Protein AF-A0A0B7A3Y2-F1 (afdb_monomer)

Secondary structure (DSSP, 8-state):
-PPEEE--GGGHHHHHHHHHHH-TT-IIIIIHHHHHHTTSS-S--EEEESSSS--EEEE----TTT-TTHHHHHTTEEE-EE-SSHHHHHHHHHSTTT--TTS-EEEPP--

Structure (mmCIF, N/CA/C/O backbone):
data_AF-A0A0B7A3Y2-F1
#
_entry.id   AF-A0A0B7A3Y2-F1
#
loop_
_atom_site.group_PDB
_atom_site.id
_atom_site.type_symbol
_atom_site.label_atom_id
_atom_site.label_alt_id
_atom_site.label_comp_id
_atom_site.label_asym_id
_atom_site.label_entity_id
_atom_site.label_seq_id
_atom_site.pdbx_PDB_ins_code
_atom_site.Cartn_x
_atom_site.Cartn_y
_atom_site.Cartn_z
_atom_site.occupancy
_atom_site.B_iso_or_equiv
_atom_site.auth_seq_id
_atom_site.auth_comp_id
_atom_site.auth_asym_id
_atom_site.auth_atom_id
_atom_site.pdbx_PDB_model_num
ATOM 1 N N . MET A 1 1 ? -19.662 -3.173 -1.259 1.00 49.88 1 MET A N 1
ATOM 2 C CA . MET A 1 1 ? -18.327 -3.600 -1.720 1.00 49.88 1 MET A CA 1
ATOM 3 C C . MET A 1 1 ? -17.469 -2.364 -1.772 1.00 49.88 1 MET A C 1
ATOM 5 O O . MET A 1 1 ? -17.783 -1.460 -2.537 1.00 49.88 1 MET A O 1
ATOM 9 N N . THR A 1 2 ? -16.472 -2.289 -0.905 1.00 65.81 2 THR A N 1
ATOM 10 C CA . THR A 1 2 ? -15.520 -1.181 -0.899 1.00 65.81 2 THR A CA 1
ATOM 11 C C . THR A 1 2 ? -14.535 -1.407 -2.035 1.00 65.81 2 THR A C 1
ATOM 13 O O . THR A 1 2 ? -13.999 -2.503 -2.174 1.00 65.81 2 THR A O 1
ATOM 16 N N . SER A 1 3 ? -14.334 -0.410 -2.890 1.00 82.75 3 SER A N 1
ATOM 17 C CA . SER A 1 3 ? -13.357 -0.504 -3.972 1.00 82.75 3 SER A CA 1
ATOM 18 C C . SER A 1 3 ? -11.948 -0.288 -3.430 1.00 82.75 3 SER A C 1
ATOM 20 O O . SER A 1 3 ? -11.715 0.662 -2.681 1.00 82.75 3 SER A O 1
ATOM 22 N N . LEU A 1 4 ? -11.013 -1.137 -3.855 1.00 93.56 4 LEU A N 1
ATOM 23 C CA . LEU A 1 4 ? -9.585 -0.898 -3.683 1.00 93.56 4 LEU A CA 1
ATOM 24 C C . LEU A 1 4 ? -9.199 0.359 -4.470 1.00 93.56 4 LEU A C 1
ATOM 26 O O . LEU A 1 4 ? -9.432 0.427 -5.679 1.00 93.56 4 LEU A O 1
ATOM 30 N N . HIS A 1 5 ? -8.619 1.348 -3.798 1.00 95.62 5 HIS A N 1
ATOM 31 C CA . HIS A 1 5 ? -8.172 2.588 -4.429 1.00 95.62 5 HIS A CA 1
ATOM 32 C C . HIS A 1 5 ? -6.662 2.558 -4.634 1.00 95.62 5 HIS A C 1
ATOM 34 O O . HIS A 1 5 ? -5.924 2.269 -3.696 1.00 95.62 5 HIS A O 1
ATOM 40 N N . LYS A 1 6 ? -6.190 2.852 -5.849 1.00 95.50 6 LYS A N 1
ATOM 41 C CA . LYS A 1 6 ? -4.760 3.042 -6.124 1.00 95.50 6 LYS A CA 1
ATOM 42 C C . LYS A 1 6 ? -4.418 4.502 -5.857 1.00 95.50 6 LYS A C 1
ATOM 44 O O . LYS A 1 6 ? -4.849 5.373 -6.608 1.00 95.50 6 LYS A O 1
ATOM 49 N N . VAL A 1 7 ? -3.621 4.750 -4.826 1.00 95.75 7 VAL A N 1
ATOM 50 C CA . VAL A 1 7 ? -3.246 6.100 -4.398 1.00 95.75 7 VAL A CA 1
ATOM 51 C C . VAL A 1 7 ? -2.412 6.763 -5.490 1.00 95.75 7 VAL A C 1
ATOM 53 O O . VAL A 1 7 ? -1.395 6.222 -5.938 1.00 95.75 7 VAL A O 1
ATOM 56 N N . THR A 1 8 ? -2.847 7.937 -5.926 1.00 94.94 8 THR A N 1
ATOM 57 C CA . THR A 1 8 ? -2.133 8.758 -6.907 1.00 94.94 8 THR A CA 1
ATOM 58 C C . THR A 1 8 ? -1.099 9.657 -6.231 1.00 94.94 8 THR A C 1
ATOM 60 O O . THR A 1 8 ? -1.071 9.809 -5.010 1.00 94.94 8 THR A O 1
ATOM 63 N N . ARG A 1 9 ? -0.225 10.284 -7.026 1.00 92.12 9 ARG A N 1
ATOM 64 C CA . ARG A 1 9 ? 0.831 11.163 -6.501 1.00 92.12 9 ARG A CA 1
ATOM 65 C C . ARG A 1 9 ? 0.274 12.341 -5.696 1.00 92.12 9 ARG A C 1
ATOM 67 O O . ARG A 1 9 ? 0.817 12.647 -4.638 1.00 92.12 9 ARG A O 1
ATOM 74 N N . ASP A 1 10 ? -0.798 12.961 -6.181 1.00 95.19 10 ASP A N 1
ATOM 75 C CA . ASP A 1 10 ? -1.418 14.131 -5.544 1.00 95.19 10 ASP A CA 1
ATOM 76 C C . ASP A 1 10 ? -2.142 13.767 -4.238 1.00 95.19 10 ASP A C 1
ATOM 78 O O . ASP A 1 10 ? -2.392 14.622 -3.393 1.00 95.19 10 ASP A O 1
ATOM 82 N N . GLU A 1 11 ? -2.429 12.480 -4.043 1.00 96.88 11 GLU A N 1
ATOM 83 C CA . GLU A 1 11 ? -3.109 11.932 -2.870 1.00 96.88 11 GLU A CA 1
ATOM 84 C C . GLU A 1 11 ? -2.137 11.455 -1.777 1.00 96.88 11 GLU A C 1
ATOM 86 O O . GLU A 1 11 ? -2.543 11.246 -0.632 1.00 96.88 11 GLU A O 1
ATOM 91 N N . LEU A 1 12 ? -0.840 11.326 -2.091 1.00 95.25 12 LEU A N 1
ATOM 92 C CA . LEU A 1 12 ? 0.190 10.912 -1.131 1.00 95.25 12 LEU A CA 1
ATOM 93 C C . LEU A 1 12 ? 0.241 11.775 0.143 1.00 95.25 12 LEU A C 1
ATOM 95 O O . LEU A 1 12 ? 0.438 11.188 1.207 1.00 95.25 12 LEU A O 1
ATOM 99 N N . PRO A 1 13 ? 0.053 13.114 0.108 1.00 95.19 13 PRO A N 1
ATOM 100 C CA . PRO A 1 13 ? 0.018 13.917 1.331 1.00 95.19 13 PRO A CA 1
ATOM 101 C C . PRO A 1 13 ? -1.096 13.501 2.304 1.00 95.19 13 PRO A C 1
ATOM 103 O O . PRO A 1 13 ? -0.853 13.426 3.504 1.00 95.19 13 PRO A O 1
ATOM 106 N N . ILE A 1 14 ? -2.283 13.146 1.798 1.00 95.81 14 ILE A N 1
ATOM 107 C CA . ILE A 1 14 ? -3.418 12.695 2.623 1.00 95.81 14 ILE A CA 1
ATOM 108 C C . ILE A 1 14 ? -3.085 11.349 3.277 1.00 95.81 14 ILE A C 1
ATOM 110 O O . ILE A 1 14 ? -3.297 11.149 4.475 1.00 95.81 14 ILE A O 1
ATOM 114 N N . LEU A 1 15 ? -2.507 10.427 2.501 1.00 94.94 15 LEU A N 1
ATOM 115 C CA . LEU A 1 15 ? -2.068 9.139 3.028 1.00 94.94 15 LEU A CA 1
ATOM 116 C C . LEU A 1 15 ? -0.936 9.296 4.054 1.00 94.94 15 LEU A C 1
ATOM 118 O O . LEU A 1 15 ? -0.902 8.553 5.037 1.00 94.94 15 LEU A O 1
ATOM 122 N N . LEU A 1 16 ? -0.030 10.259 3.861 1.00 93.88 16 LEU A N 1
ATOM 123 C CA . LEU A 1 16 ? 1.035 10.562 4.815 1.00 93.88 16 LEU A CA 1
ATOM 124 C C . LEU A 1 16 ? 0.460 11.033 6.153 1.00 93.88 16 LEU A C 1
ATOM 126 O O . LEU A 1 16 ? 0.872 10.522 7.190 1.00 93.88 16 LEU A O 1
ATOM 130 N N . GLU A 1 17 ? -0.509 11.953 6.139 1.00 93.88 17 GLU A N 1
ATOM 131 C CA . GLU A 1 17 ? -1.186 12.432 7.352 1.00 93.88 17 GLU A CA 1
ATOM 132 C C . GLU A 1 17 ? -1.909 11.298 8.089 1.00 93.88 17 GLU A C 1
ATOM 134 O O . GLU A 1 17 ? -1.774 11.153 9.308 1.00 93.88 17 GLU A O 1
ATOM 139 N N . TRP A 1 18 ? -2.627 10.443 7.355 1.00 94.31 18 TRP A N 1
ATOM 140 C CA . TRP A 1 18 ? -3.288 9.275 7.939 1.00 94.31 18 TRP A CA 1
ATOM 141 C C . TRP A 1 18 ? -2.279 8.295 8.547 1.00 94.31 18 TRP A C 1
ATOM 143 O O . TRP A 1 18 ? -2.448 7.841 9.679 1.00 94.31 18 TRP A O 1
ATOM 153 N N . THR A 1 19 ? -1.186 8.015 7.835 1.00 91.44 19 THR A N 1
ATOM 154 C CA . THR A 1 19 ? -0.123 7.124 8.319 1.00 91.44 19 THR A CA 1
ATOM 155 C C . THR A 1 19 ? 0.557 7.718 9.548 1.00 91.44 19 THR A C 1
ATOM 157 O O . THR A 1 19 ? 0.779 7.002 10.514 1.00 91.44 19 THR A O 1
ATOM 160 N N . ALA A 1 20 ? 0.808 9.028 9.585 1.00 90.75 20 ALA A N 1
ATOM 161 C CA . ALA A 1 20 ? 1.385 9.703 10.746 1.00 90.75 20 ALA A CA 1
ATOM 162 C C . ALA A 1 20 ? 0.501 9.580 11.999 1.00 90.75 20 ALA A C 1
ATOM 164 O O . ALA A 1 20 ? 1.012 9.489 13.112 1.00 90.75 20 ALA A O 1
ATOM 165 N N . LYS A 1 21 ? -0.826 9.544 11.833 1.00 91.00 21 LYS A N 1
ATOM 166 C CA . LYS A 1 21 ? -1.769 9.385 12.948 1.00 91.00 21 LYS A CA 1
ATOM 167 C C . LYS A 1 21 ? -1.695 7.999 13.595 1.00 91.00 21 LYS A C 1
ATOM 169 O O . LYS A 1 21 ? -1.812 7.899 14.814 1.00 91.00 21 LYS A O 1
ATOM 174 N N . TYR A 1 22 ? -1.548 6.943 12.797 1.00 89.12 22 TYR A N 1
ATOM 175 C CA . TYR A 1 22 ? -1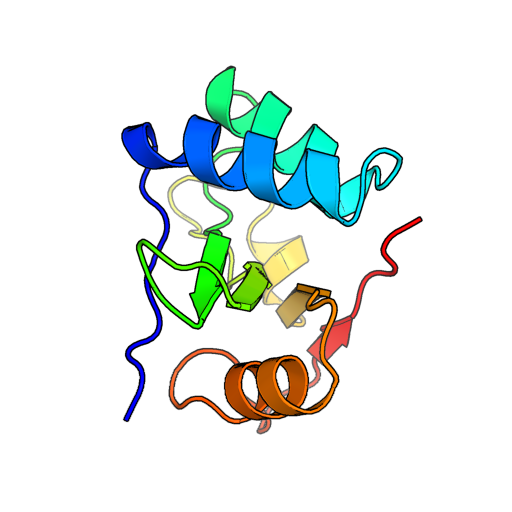.663 5.558 13.273 1.00 89.12 22 TYR A CA 1
ATOM 176 C C . TYR A 1 22 ? -0.327 4.802 13.351 1.00 89.12 22 TYR A C 1
ATOM 178 O O . TYR A 1 22 ? -0.198 3.858 14.127 1.00 89.12 22 TYR A O 1
ATOM 186 N N . LEU A 1 23 ? 0.667 5.233 12.580 1.00 84.06 23 LEU A N 1
ATOM 187 C CA . LEU A 1 23 ? 2.015 4.679 12.465 1.00 84.06 23 LEU A CA 1
ATOM 188 C C . LEU A 1 23 ? 3.079 5.805 12.423 1.00 84.06 23 LEU A C 1
ATOM 190 O O . LEU A 1 23 ? 3.891 5.849 11.497 1.00 84.06 23 LEU A O 1
ATOM 194 N N . PRO A 1 24 ? 3.129 6.720 13.412 1.00 72.69 24 PRO A N 1
ATOM 195 C CA . PRO A 1 24 ? 4.015 7.895 13.379 1.00 72.69 24 PRO A CA 1
ATOM 196 C C . PRO A 1 24 ? 5.509 7.563 13.292 1.00 72.69 24 PRO A C 1
ATOM 198 O O . PRO A 1 24 ? 6.303 8.409 12.894 1.00 72.69 24 PRO A O 1
ATOM 201 N N . LEU A 1 25 ? 5.892 6.357 13.711 1.00 71.62 25 LEU A N 1
ATOM 202 C CA . LEU A 1 25 ? 7.278 5.899 13.753 1.00 71.62 25 LEU A CA 1
ATOM 203 C C . LEU A 1 25 ? 7.570 4.809 12.722 1.00 71.62 25 LEU A C 1
ATOM 205 O O . LEU A 1 25 ? 8.698 4.329 12.683 1.00 71.62 25 LEU A O 1
ATOM 209 N N . SER A 1 26 ? 6.582 4.408 11.910 1.00 72.31 26 SER A N 1
ATOM 210 C CA . SER A 1 26 ? 6.805 3.293 11.000 1.00 72.31 26 SER A CA 1
ATOM 211 C C . SER A 1 26 ? 7.698 3.708 9.847 1.00 72.31 26 SER A C 1
ATOM 213 O O . SER A 1 26 ? 7.276 4.452 8.960 1.00 72.31 26 SER A O 1
ATOM 215 N N . TYR A 1 27 ? 8.898 3.141 9.811 1.00 69.50 27 TYR A N 1
ATOM 216 C CA . TYR A 1 27 ? 9.845 3.332 8.722 1.00 69.50 27 TYR A CA 1
ATOM 217 C C . TYR A 1 27 ? 9.213 2.948 7.379 1.00 69.50 27 TYR A C 1
ATOM 219 O O . TYR A 1 27 ? 9.346 3.644 6.376 1.00 69.50 27 TYR A O 1
ATOM 227 N N . LYS A 1 28 ? 8.468 1.836 7.358 1.00 81.19 28 LYS A N 1
ATOM 228 C CA . LYS A 1 28 ? 8.023 1.219 6.111 1.00 81.19 28 LYS A CA 1
ATOM 229 C C . LYS A 1 28 ? 6.999 2.067 5.365 1.00 81.19 28 LYS A C 1
ATOM 231 O O . LYS A 1 28 ? 7.264 2.400 4.217 1.00 81.19 28 LYS A O 1
ATOM 236 N N . HIS A 1 29 ? 5.865 2.437 5.962 1.00 83.31 29 HIS A N 1
ATOM 237 C CA . HIS A 1 29 ? 4.863 3.241 5.245 1.00 83.31 29 HIS A CA 1
ATOM 238 C C . HIS A 1 29 ? 5.220 4.726 5.227 1.00 83.31 29 HIS A C 1
ATOM 240 O O . HIS A 1 29 ? 5.190 5.329 4.157 1.00 83.31 29 HIS A O 1
ATOM 246 N N . TYR A 1 30 ? 5.593 5.314 6.367 1.00 86.25 30 TYR A N 1
ATOM 247 C CA . TYR A 1 30 ? 5.798 6.761 6.462 1.00 86.25 30 TYR A CA 1
ATOM 248 C C . TYR A 1 30 ? 6.960 7.232 5.577 1.00 86.25 30 TYR A C 1
ATOM 250 O O . TYR A 1 30 ? 6.757 8.090 4.714 1.00 86.25 30 TYR A O 1
ATOM 258 N N . GLU A 1 3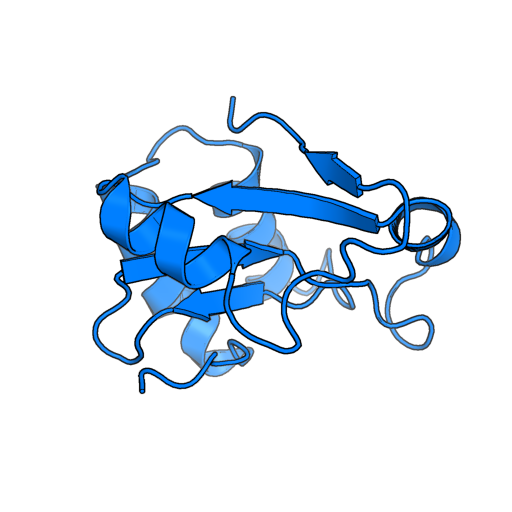1 ? 8.152 6.634 5.705 1.00 85.62 31 GLU A N 1
ATOM 259 C CA . GLU A 1 31 ? 9.290 7.048 4.874 1.00 85.62 31 GLU A CA 1
ATOM 260 C C . GLU A 1 31 ? 9.085 6.701 3.402 1.00 85.62 31 GLU A C 1
ATOM 262 O O . GLU A 1 31 ? 9.449 7.493 2.534 1.00 85.62 31 GLU A O 1
ATOM 267 N N . THR A 1 32 ? 8.443 5.567 3.094 1.00 88.69 32 THR A N 1
ATOM 268 C CA . THR A 1 32 ? 8.136 5.219 1.699 1.00 88.69 32 THR A CA 1
ATOM 269 C C . THR A 1 32 ? 7.236 6.265 1.050 1.00 88.69 32 THR A C 1
ATOM 271 O O . THR A 1 32 ? 7.481 6.658 -0.093 1.00 88.69 32 THR A O 1
ATOM 274 N N . ILE A 1 33 ? 6.220 6.760 1.761 1.00 92.25 33 ILE A N 1
ATOM 275 C CA . ILE A 1 33 ? 5.347 7.824 1.255 1.00 92.25 33 ILE A CA 1
ATOM 276 C C . ILE A 1 33 ? 6.138 9.129 1.085 1.00 92.25 33 ILE A C 1
ATOM 278 O O . ILE A 1 33 ? 6.041 9.764 0.033 1.00 92.25 33 ILE A O 1
ATOM 282 N N . GLN A 1 34 ? 6.972 9.511 2.058 1.00 90.94 34 GLN A N 1
ATOM 283 C CA . GLN A 1 34 ? 7.820 10.704 1.941 1.00 90.94 34 GLN A CA 1
ATOM 284 C C . GLN A 1 34 ? 8.786 10.620 0.748 1.00 90.94 34 GLN A C 1
ATOM 286 O O . GLN A 1 34 ? 8.865 11.555 -0.053 1.00 90.94 34 GLN A O 1
ATOM 291 N N . ALA A 1 35 ? 9.470 9.489 0.575 1.00 89.81 35 ALA A N 1
ATOM 292 C CA . ALA A 1 35 ? 10.376 9.241 -0.542 1.00 89.81 35 ALA A CA 1
ATOM 293 C C . ALA A 1 35 ? 9.643 9.287 -1.892 1.00 89.81 35 ALA A C 1
ATOM 295 O O . ALA A 1 35 ? 10.187 9.785 -2.881 1.00 89.81 35 ALA A O 1
ATOM 296 N N . LYS A 1 36 ? 8.390 8.814 -1.949 1.00 91.69 36 LYS A N 1
ATOM 297 C CA . LYS A 1 36 ? 7.536 8.915 -3.143 1.00 91.69 36 LYS A CA 1
ATOM 298 C C . LYS A 1 36 ? 7.173 10.351 -3.484 1.00 91.69 36 LYS A C 1
ATOM 300 O O . LYS A 1 36 ? 7.297 10.730 -4.649 1.00 91.69 36 LYS A O 1
ATOM 305 N N . ILE A 1 37 ? 6.786 11.152 -2.492 1.00 92.62 37 ILE A N 1
ATOM 306 C CA . ILE A 1 37 ? 6.493 12.584 -2.670 1.00 92.62 37 ILE A CA 1
ATOM 307 C C . ILE A 1 37 ? 7.716 13.305 -3.259 1.00 92.62 37 ILE A C 1
ATOM 309 O O . ILE A 1 37 ? 7.584 14.087 -4.203 1.00 92.62 37 ILE A O 1
ATOM 313 N N . GLN A 1 38 ? 8.911 12.971 -2.764 1.00 91.88 38 GLN A N 1
ATOM 314 C CA . GLN A 1 38 ? 10.190 13.522 -3.227 1.00 91.88 38 GLN A CA 1
ATOM 315 C C . GLN A 1 38 ? 10.670 12.966 -4.580 1.00 91.88 38 GLN A C 1
ATOM 317 O O . GLN A 1 38 ? 11.670 13.441 -5.110 1.00 91.88 38 GLN A O 1
ATOM 322 N N . GLY A 1 39 ? 9.981 11.980 -5.164 1.00 88.44 39 GLY A N 1
ATOM 323 C CA . GLY A 1 39 ? 10.359 11.409 -6.460 1.00 88.44 39 GLY A CA 1
ATOM 324 C C . GLY A 1 39 ? 11.429 10.311 -6.404 1.00 88.44 39 GLY A C 1
ATOM 325 O O . GLY A 1 39 ? 11.898 9.894 -7.456 1.00 88.44 39 GLY A O 1
ATOM 326 N N . ILE A 1 40 ? 11.808 9.816 -5.222 1.00 86.94 40 ILE A N 1
ATOM 327 C CA . ILE A 1 40 ? 12.942 8.889 -5.045 1.00 86.94 40 ILE A CA 1
ATOM 328 C C . ILE A 1 40 ? 12.522 7.428 -5.275 1.00 86.94 40 ILE A C 1
ATOM 330 O O . ILE A 1 40 ? 13.122 6.731 -6.088 1.00 86.94 40 ILE A O 1
ATOM 334 N N . TRP A 1 41 ? 11.482 6.948 -4.585 1.00 83.00 41 TRP A N 1
ATOM 335 C CA . TRP A 1 41 ? 11.040 5.542 -4.651 1.00 83.00 41 TRP A CA 1
ATOM 336 C C . TRP A 1 41 ? 9.761 5.378 -5.477 1.00 83.00 41 TRP A C 1
ATOM 338 O O . TRP A 1 41 ? 8.677 5.143 -4.939 1.00 83.00 41 TRP A O 1
ATOM 348 N N . GLN A 1 42 ? 9.874 5.526 -6.797 1.00 87.00 42 GLN A N 1
ATOM 349 C CA . GLN A 1 42 ? 8.751 5.362 -7.733 1.00 87.00 42 GLN A CA 1
ATOM 350 C C . GLN A 1 42 ? 8.506 3.889 -8.112 1.00 87.00 42 GLN A C 1
ATOM 352 O O . GLN A 1 42 ? 9.275 2.999 -7.746 1.00 87.00 42 GLN A O 1
ATOM 357 N N . GLY A 1 43 ? 7.392 3.618 -8.795 1.00 86.19 43 GLY A N 1
ATOM 358 C CA . GLY A 1 43 ? 7.070 2.296 -9.334 1.00 86.19 43 GLY A CA 1
ATOM 359 C C . GLY A 1 43 ? 6.510 1.264 -8.351 1.00 86.19 43 GLY A C 1
ATOM 360 O O . GLY A 1 43 ? 6.020 0.241 -8.798 1.00 86.19 43 GLY A O 1
ATOM 361 N N . THR A 1 44 ? 6.499 1.493 -7.034 1.00 89.25 44 THR A N 1
ATOM 362 C CA . THR A 1 44 ? 5.757 0.624 -6.088 1.00 89.25 44 THR A CA 1
ATOM 363 C C . THR A 1 44 ? 4.400 1.246 -5.721 1.00 89.25 44 THR A C 1
ATOM 365 O O . THR A 1 44 ? 4.363 2.271 -5.040 1.00 89.25 44 THR A O 1
ATOM 368 N N . PRO A 1 45 ? 3.260 0.717 -6.189 1.00 92.06 45 PRO A N 1
ATOM 369 C CA . PRO A 1 45 ? 1.961 1.326 -5.926 1.00 92.06 45 PRO A CA 1
ATOM 370 C C . PRO A 1 45 ? 1.536 1.147 -4.464 1.00 92.06 45 PRO A C 1
ATOM 372 O O . PRO A 1 45 ? 1.780 0.105 -3.857 1.00 92.06 45 PRO A O 1
ATOM 375 N N . LEU A 1 46 ? 0.854 2.156 -3.925 1.00 94.25 46 LEU A N 1
ATOM 376 C CA . LEU A 1 46 ? 0.149 2.077 -2.648 1.00 94.25 46 LEU A CA 1
ATOM 377 C C . LEU A 1 46 ? -1.347 1.969 -2.931 1.00 94.25 46 LEU A C 1
ATOM 379 O O . LEU A 1 46 ? -1.884 2.711 -3.756 1.00 94.25 46 LEU A O 1
ATOM 383 N N . TYR A 1 47 ? -2.003 1.040 -2.253 1.00 95.69 47 TYR A N 1
ATOM 384 C CA . TYR A 1 47 ? -3.438 0.830 -2.327 1.00 95.69 47 TYR A CA 1
ATOM 385 C C . TYR A 1 47 ? -4.077 1.108 -0.974 1.00 95.69 47 TYR A C 1
ATOM 387 O O . TYR A 1 47 ? -3.485 0.797 0.059 1.00 95.69 47 TYR A O 1
ATOM 395 N N . THR A 1 48 ? -5.290 1.653 -0.974 1.00 96.06 48 THR A N 1
ATOM 396 C CA . THR A 1 48 ? -6.095 1.803 0.238 1.00 96.06 48 THR A CA 1
ATOM 397 C C . THR A 1 48 ? -7.416 1.065 0.125 1.00 96.06 48 THR A C 1
ATOM 399 O O . THR A 1 48 ? -8.041 0.995 -0.937 1.00 96.06 48 THR A O 1
ATOM 402 N N . LEU A 1 49 ? -7.857 0.533 1.261 1.00 95.38 49 LEU A N 1
ATOM 403 C CA . LEU A 1 49 ? -9.250 0.183 1.468 1.00 95.38 49 LEU A CA 1
ATOM 404 C C . LEU A 1 49 ? -9.973 1.430 1.977 1.00 95.38 49 LEU A C 1
ATOM 406 O O . LEU A 1 49 ? -9.624 1.966 3.031 1.00 95.38 49 LEU A O 1
ATOM 410 N N . GLY A 1 50 ? -10.985 1.871 1.234 1.00 91.94 50 GLY A N 1
ATOM 411 C CA . GLY A 1 50 ? -11.648 3.145 1.493 1.00 91.94 50 GLY A CA 1
ATOM 412 C C . GLY A 1 50 ? -10.865 4.328 0.920 1.00 91.94 50 GLY A C 1
ATOM 413 O O . GLY A 1 50 ? -9.632 4.371 0.939 1.00 91.94 50 GLY A O 1
ATOM 414 N N . TRP A 1 51 ? -11.614 5.269 0.356 1.00 93.69 51 TRP A N 1
ATOM 415 C CA . TRP A 1 51 ? -11.126 6.558 -0.116 1.00 93.69 51 TRP A CA 1
ATOM 416 C C . TRP A 1 51 ? -12.322 7.513 -0.247 1.00 93.69 51 TRP A C 1
ATOM 418 O O . TRP A 1 51 ? -13.338 7.096 -0.815 1.00 93.69 51 TRP A O 1
ATOM 428 N N . PRO A 1 52 ? -12.253 8.759 0.262 1.00 89.56 52 PRO A N 1
ATOM 429 C CA . PRO A 1 52 ? -11.136 9.391 0.984 1.00 89.56 52 PRO A CA 1
ATOM 430 C C . PRO A 1 52 ? -11.003 8.961 2.459 1.00 89.56 52 PRO A C 1
ATOM 432 O O . PRO A 1 52 ? -9.988 9.242 3.092 1.00 89.56 52 PRO A O 1
ATOM 435 N N . ASP A 1 53 ? -11.989 8.247 3.007 1.00 93.62 53 ASP A N 1
ATOM 436 C CA . ASP A 1 53 ? -11.949 7.724 4.377 1.00 93.62 53 ASP A CA 1
ATOM 437 C C . ASP A 1 53 ? -11.109 6.437 4.439 1.00 93.62 53 ASP A C 1
ATOM 439 O O . ASP A 1 53 ? -11.621 5.322 4.313 1.00 93.62 53 ASP A O 1
ATOM 443 N N . ILE A 1 54 ? -9.790 6.597 4.571 1.00 95.81 54 ILE A N 1
ATOM 444 C CA . ILE A 1 54 ? -8.822 5.490 4.570 1.00 95.81 54 ILE A CA 1
ATOM 445 C C . ILE A 1 54 ? -9.044 4.591 5.796 1.00 95.81 54 ILE A C 1
ATOM 447 O O . ILE A 1 54 ? -8.987 5.049 6.942 1.00 95.81 54 ILE A O 1
ATOM 451 N N . ARG A 1 55 ? -9.239 3.292 5.550 1.00 95.62 55 ARG A N 1
ATOM 452 C CA . ARG A 1 55 ? -9.406 2.256 6.585 1.00 95.62 55 ARG A CA 1
ATOM 453 C C . ARG A 1 55 ? -8.206 1.322 6.689 1.00 95.62 55 ARG A C 1
ATOM 455 O O . ARG A 1 55 ? -7.841 0.897 7.782 1.00 95.62 55 ARG A O 1
ATOM 462 N N . ALA A 1 56 ? -7.566 1.031 5.563 1.00 95.69 56 ALA A N 1
ATOM 463 C CA . ALA A 1 56 ? -6.352 0.228 5.502 1.00 95.69 56 ALA A CA 1
ATOM 464 C C . ALA A 1 56 ? -5.468 0.681 4.337 1.00 95.69 56 ALA A C 1
ATOM 466 O O . ALA A 1 56 ? -5.965 1.262 3.370 1.00 95.69 56 ALA A O 1
ATOM 467 N N . VAL A 1 57 ? -4.174 0.378 4.411 1.00 95.12 57 VAL A N 1
ATOM 468 C CA . VAL A 1 57 ? -3.186 0.636 3.357 1.00 95.12 57 VAL A CA 1
ATOM 469 C C . VAL A 1 57 ? -2.364 -0.618 3.085 1.00 95.12 57 VAL A C 1
ATOM 471 O O . VAL A 1 57 ? -2.071 -1.388 3.999 1.00 95.12 57 VAL A O 1
ATOM 474 N N . GLY A 1 58 ? -1.975 -0.817 1.830 1.00 94.12 58 GLY A N 1
ATOM 475 C CA . GLY A 1 58 ? -1.136 -1.922 1.395 1.00 94.12 58 GLY A CA 1
ATOM 476 C C . GLY A 1 58 ? -0.219 -1.550 0.233 1.00 94.12 58 GLY A C 1
ATOM 477 O O . GLY A 1 58 ? -0.570 -0.730 -0.613 1.00 94.12 58 GLY A O 1
ATOM 478 N N . GLU A 1 59 ? 0.956 -2.165 0.169 1.00 93.00 59 GLU A N 1
ATOM 479 C CA . GLU A 1 59 ? 1.846 -2.073 -0.992 1.00 93.00 59 GLU A CA 1
ATOM 480 C C . GLU A 1 59 ? 1.445 -3.110 -2.046 1.00 93.00 59 GLU A C 1
ATOM 482 O O . GLU A 1 59 ? 1.267 -4.291 -1.740 1.00 93.00 59 GLU A O 1
ATOM 487 N N . GLY A 1 60 ? 1.307 -2.681 -3.296 1.00 90.50 60 GLY A N 1
ATOM 488 C CA . GLY A 1 60 ? 1.071 -3.590 -4.412 1.00 90.50 60 GLY A CA 1
ATOM 489 C C . GLY A 1 60 ? 2.341 -3.956 -5.183 1.00 90.50 60 GLY A C 1
ATOM 490 O O . GLY A 1 60 ? 3.430 -3.478 -4.860 1.00 90.50 60 GLY A O 1
ATOM 491 N N . PRO A 1 61 ? 2.203 -4.790 -6.228 1.00 89.31 61 PRO A N 1
ATOM 492 C CA . PRO A 1 61 ? 3.331 -5.250 -7.031 1.00 89.31 61 PRO A CA 1
ATOM 493 C C . PRO A 1 61 ? 4.017 -4.087 -7.751 1.00 89.31 61 PRO A C 1
ATOM 495 O O . PRO A 1 61 ? 3.353 -3.169 -8.238 1.00 89.31 61 PRO A O 1
ATOM 498 N N . ALA A 1 62 ? 5.345 -4.141 -7.831 1.00 89.75 62 ALA A N 1
ATOM 499 C CA . ALA A 1 62 ? 6.145 -3.104 -8.464 1.00 89.75 62 ALA A CA 1
ATOM 500 C C . ALA A 1 62 ? 5.910 -3.066 -9.982 1.00 89.75 62 ALA A C 1
ATOM 502 O O . ALA A 1 62 ? 5.864 -4.105 -10.642 1.00 89.75 62 ALA A O 1
ATOM 503 N N . ASP A 1 63 ? 5.822 -1.867 -10.545 1.00 89.19 63 ASP A N 1
ATOM 504 C CA . ASP A 1 63 ? 5.799 -1.623 -11.979 1.00 89.19 63 ASP A CA 1
ATOM 505 C C . ASP A 1 63 ? 7.225 -1.709 -12.533 1.00 89.19 63 ASP A C 1
ATOM 507 O O . ASP A 1 63 ? 8.092 -0.900 -12.196 1.00 89.19 63 ASP A O 1
ATOM 511 N N . SER A 1 64 ? 7.477 -2.693 -13.395 1.00 87.06 64 SER A N 1
ATOM 512 C CA . SER A 1 64 ? 8.788 -2.919 -14.012 1.00 87.06 64 SER A CA 1
ATOM 513 C C . SER A 1 64 ? 9.246 -1.803 -14.948 1.00 87.06 64 SER A C 1
ATOM 515 O O . SER A 1 64 ? 10.426 -1.754 -15.287 1.00 87.06 64 SER A O 1
ATOM 517 N N . SER A 1 65 ? 8.345 -0.924 -15.389 1.00 87.56 65 SER A N 1
ATOM 518 C CA . SER A 1 65 ? 8.702 0.235 -16.213 1.00 87.56 65 SER A CA 1
ATOM 519 C C . SER A 1 65 ? 9.232 1.416 -15.391 1.00 87.56 65 SER A C 1
ATOM 521 O O . SER A 1 65 ? 9.959 2.252 -15.925 1.00 87.56 65 SER A O 1
ATOM 523 N N . GLU A 1 66 ? 8.930 1.457 -14.091 1.00 85.88 66 GLU A N 1
ATOM 524 C CA . GLU A 1 66 ? 9.278 2.570 -13.199 1.00 85.88 66 GLU A CA 1
ATOM 525 C C . GLU A 1 66 ? 10.220 2.163 -12.052 1.00 85.88 66 GLU A C 1
ATOM 527 O O . GLU A 1 66 ? 10.978 2.991 -11.544 1.00 85.88 66 GLU A O 1
ATOM 532 N N . CYS A 1 67 ? 10.199 0.895 -11.630 1.00 86.06 67 CYS A N 1
ATOM 533 C CA . CYS A 1 67 ? 10.989 0.387 -10.513 1.00 86.06 67 CYS A CA 1
ATOM 534 C C . CYS A 1 67 ? 12.228 -0.376 -11.005 1.00 86.06 67 CYS A C 1
ATOM 536 O O . CYS A 1 67 ? 12.129 -1.477 -11.546 1.00 86.06 67 CYS A O 1
ATOM 538 N N . GLN A 1 68 ? 13.421 0.168 -10.737 1.00 83.12 68 GLN A N 1
ATOM 539 C CA . GLN A 1 68 ? 14.705 -0.431 -11.142 1.00 83.12 68 GLN A CA 1
ATOM 540 C C . GLN A 1 68 ? 14.971 -1.819 -10.535 1.00 83.12 68 GLN A C 1
ATOM 542 O O . GLN A 1 68 ? 15.784 -2.578 -11.053 1.00 83.12 68 GLN A O 1
ATOM 547 N N . CYS A 1 69 ? 14.299 -2.151 -9.434 1.00 83.69 69 CYS A N 1
ATOM 548 C CA . CYS A 1 69 ? 14.415 -3.425 -8.734 1.00 83.69 69 CYS A CA 1
ATOM 549 C C . CYS A 1 69 ? 13.077 -4.179 -8.683 1.00 83.69 69 CYS A C 1
ATOM 551 O O . CYS A 1 69 ? 12.825 -4.926 -7.739 1.00 83.69 69 CYS A O 1
ATOM 553 N N . ALA A 1 70 ? 12.222 -4.019 -9.700 1.00 86.00 70 ALA A N 1
ATOM 554 C CA . ALA A 1 70 ? 10.923 -4.692 -9.762 1.00 86.00 70 ALA A CA 1
ATOM 555 C C . ALA A 1 70 ? 11.025 -6.215 -9.577 1.00 86.00 70 ALA A C 1
ATOM 557 O O . ALA A 1 70 ? 10.222 -6.793 -8.851 1.00 86.00 70 ALA A O 1
ATOM 558 N N . ASP A 1 71 ? 12.052 -6.859 -10.141 1.00 85.31 71 ASP A N 1
ATOM 559 C CA . ASP A 1 71 ? 12.279 -8.301 -9.978 1.00 85.31 71 ASP A CA 1
ATOM 560 C C . ASP A 1 71 ? 12.461 -8.712 -8.512 1.00 85.31 71 ASP A C 1
ATOM 562 O O . ASP A 1 71 ? 11.980 -9.767 -8.103 1.00 85.31 71 ASP A O 1
ATOM 566 N N . TYR A 1 72 ? 13.114 -7.877 -7.699 1.00 81.88 72 TYR A N 1
ATOM 567 C CA . TYR A 1 72 ? 13.277 -8.138 -6.268 1.00 81.88 72 TYR A CA 1
ATOM 568 C C . TYR A 1 72 ? 11.923 -8.143 -5.544 1.00 81.88 72 TYR A C 1
ATOM 570 O O . TYR A 1 72 ? 11.671 -9.030 -4.732 1.00 81.88 72 TYR A O 1
ATOM 578 N N . PHE A 1 73 ? 11.041 -7.195 -5.876 1.00 80.44 73 PHE A N 1
ATOM 579 C CA . PHE A 1 73 ? 9.714 -7.057 -5.263 1.00 80.44 73 PHE A CA 1
ATOM 580 C C . PHE A 1 73 ? 8.659 -8.019 -5.818 1.00 80.44 73 PHE A C 1
ATOM 582 O O . PHE A 1 73 ? 7.672 -8.297 -5.137 1.00 80.44 73 PHE A O 1
ATOM 589 N N . ASN A 1 74 ? 8.851 -8.508 -7.046 1.00 84.62 74 ASN A N 1
ATOM 590 C CA . ASN A 1 74 ? 7.853 -9.303 -7.759 1.00 84.62 74 ASN A CA 1
ATOM 591 C C . ASN A 1 74 ? 8.201 -10.797 -7.842 1.00 84.62 74 ASN A C 1
ATOM 593 O O . ASN A 1 74 ? 7.288 -11.601 -8.029 1.00 84.62 74 ASN A O 1
ATOM 597 N N . LYS A 1 75 ? 9.475 -11.208 -7.689 1.00 82.69 75 LYS A N 1
ATOM 598 C CA . LYS A 1 75 ? 9.871 -12.637 -7.688 1.00 82.69 75 LYS A CA 1
ATOM 599 C C . LYS A 1 75 ? 9.098 -13.437 -6.638 1.00 82.69 75 LYS A C 1
ATOM 601 O O . LYS A 1 75 ? 8.662 -14.554 -6.902 1.00 82.69 75 LYS A O 1
ATOM 606 N N . PHE A 1 76 ? 8.927 -12.839 -5.468 1.00 80.69 76 PHE A N 1
ATOM 607 C CA . PHE A 1 76 ? 7.902 -13.185 -4.496 1.00 80.69 76 PHE A CA 1
ATOM 608 C C . PHE A 1 76 ? 7.200 -11.877 -4.180 1.00 80.69 76 PHE A C 1
ATOM 610 O O . PHE A 1 76 ? 7.905 -10.905 -3.920 1.00 80.69 76 PHE A O 1
ATOM 617 N N . GLN A 1 77 ? 5.866 -11.829 -4.233 1.00 83.81 77 GLN A N 1
ATOM 618 C CA . GLN A 1 77 ? 5.154 -10.581 -3.968 1.00 83.81 77 GLN A CA 1
ATOM 61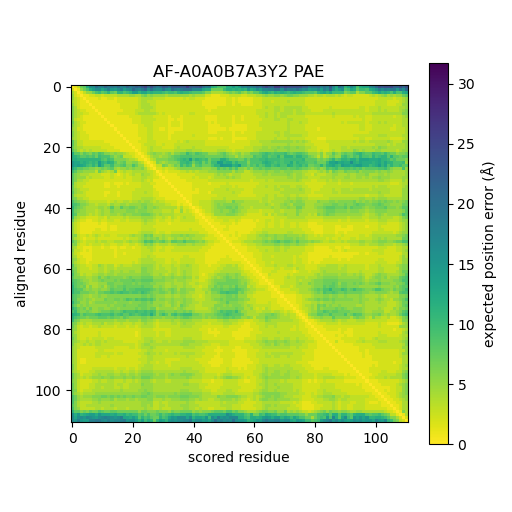9 C C . GLN A 1 77 ? 5.472 -10.142 -2.541 1.00 83.81 77 GLN A C 1
ATOM 621 O O . GLN A 1 77 ? 5.027 -10.765 -1.576 1.00 83.81 77 GLN A O 1
ATOM 626 N N . ALA A 1 78 ? 6.279 -9.097 -2.421 1.00 87.44 78 ALA A N 1
ATOM 627 C CA . ALA A 1 78 ? 6.664 -8.545 -1.143 1.00 87.44 78 ALA A CA 1
ATOM 628 C C . ALA A 1 78 ? 5.809 -7.307 -0.867 1.00 87.44 78 ALA A C 1
ATOM 630 O O . ALA A 1 78 ? 5.732 -6.404 -1.697 1.00 87.44 78 ALA A O 1
ATOM 631 N N . THR A 1 79 ? 5.130 -7.286 0.274 1.00 91.19 79 THR A N 1
ATOM 632 C CA . THR A 1 79 ? 4.154 -6.2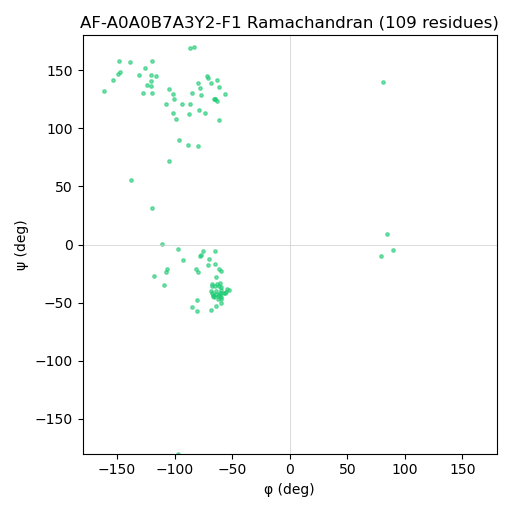46 0.611 1.00 91.19 79 THR A CA 1
ATOM 633 C C . THR A 1 79 ? 4.279 -5.832 2.070 1.00 91.19 79 THR A C 1
ATOM 635 O O . THR A 1 79 ? 4.760 -6.591 2.911 1.00 91.19 79 THR A O 1
ATOM 638 N N . SER A 1 80 ? 3.818 -4.625 2.379 1.00 92.19 80 SER A N 1
ATOM 639 C CA . SER A 1 80 ? 3.466 -4.233 3.736 1.00 92.19 80 SER A CA 1
ATOM 640 C C . SER A 1 80 ? 2.027 -3.742 3.773 1.00 92.19 80 SER A C 1
ATOM 642 O O . SER A 1 80 ? 1.603 -2.981 2.902 1.00 92.19 80 SER A O 1
ATOM 644 N N . VAL A 1 81 ? 1.293 -4.156 4.803 1.00 93.94 81 VAL A N 1
ATOM 645 C CA . VAL A 1 81 ? -0.108 -3.799 5.034 1.00 93.94 81 VAL A CA 1
ATOM 646 C C . VAL A 1 81 ? -0.282 -3.202 6.419 1.00 93.94 81 VAL A C 1
ATOM 648 O O . VAL A 1 81 ? 0.466 -3.529 7.343 1.00 93.94 81 VAL A O 1
ATOM 651 N N . PHE A 1 82 ? -1.274 -2.334 6.575 1.00 94.12 82 PHE A N 1
ATOM 652 C CA . PHE A 1 82 ? -1.640 -1.789 7.871 1.00 94.12 82 PHE A CA 1
ATOM 653 C C . PHE A 1 82 ? -3.108 -1.360 7.925 1.00 94.12 82 PHE A C 1
ATOM 655 O O . PHE A 1 82 ? -3.633 -0.760 6.988 1.00 94.12 82 PHE A O 1
ATOM 662 N N . SER A 1 83 ? -3.738 -1.611 9.069 1.00 94.19 83 SER A N 1
ATOM 663 C CA . SER A 1 83 ? -4.972 -0.966 9.508 1.00 94.19 83 SER A CA 1
ATOM 664 C C . SER A 1 83 ? -4.972 -0.886 11.038 1.00 94.19 83 SER A C 1
ATOM 666 O O . SER A 1 83 ? -4.457 -1.804 11.684 1.00 94.19 83 SER A O 1
ATOM 668 N N . PRO A 1 84 ? -5.564 0.159 11.645 1.00 92.69 84 PRO A N 1
ATOM 669 C CA . PRO A 1 84 ? -5.836 0.172 13.080 1.00 92.69 84 PRO A CA 1
ATOM 670 C C . PRO A 1 84 ? -6.948 -0.809 13.506 1.00 92.69 84 PRO A C 1
ATOM 672 O O . PRO A 1 84 ? -7.109 -1.039 14.703 1.00 92.69 84 PRO A O 1
ATOM 675 N N . ASN A 1 85 ? -7.718 -1.368 12.564 1.00 94.50 85 ASN A N 1
ATOM 676 C CA . ASN A 1 85 ? -8.800 -2.320 12.811 1.00 94.50 85 ASN A CA 1
ATOM 677 C C . ASN A 1 85 ? -8.505 -3.651 12.097 1.00 94.50 85 ASN A C 1
ATOM 679 O O . ASN A 1 85 ? -8.208 -3.682 10.904 1.00 94.50 85 ASN A O 1
ATOM 683 N N . SER A 1 86 ? -8.609 -4.768 12.819 1.00 94.44 86 SER A N 1
ATOM 684 C CA . SER A 1 86 ? -8.384 -6.101 12.254 1.00 94.44 86 SER A CA 1
ATOM 685 C C . SER A 1 86 ? -9.388 -6.478 11.163 1.00 94.44 86 SER A C 1
ATOM 687 O O . SER A 1 86 ? -8.999 -7.148 10.213 1.00 94.44 86 SER A O 1
ATOM 689 N N . GLU A 1 87 ? -10.645 -6.038 11.267 1.00 96.31 87 GLU A N 1
ATOM 690 C CA . GLU A 1 87 ? -11.690 -6.335 10.274 1.00 96.31 87 GLU A CA 1
ATOM 691 C C . GLU A 1 87 ? -11.392 -5.646 8.936 1.00 96.31 87 GLU A C 1
ATOM 693 O O . GLU A 1 87 ? -11.495 -6.257 7.875 1.00 96.31 87 GLU A O 1
ATOM 698 N N . ASP A 1 88 ? -10.937 -4.392 8.984 1.00 96.31 88 ASP A N 1
ATOM 699 C CA . ASP A 1 88 ? -10.537 -3.638 7.793 1.00 96.31 88 ASP A CA 1
ATOM 700 C C . ASP A 1 88 ? -9.266 -4.230 7.156 1.00 96.31 88 ASP A C 1
ATOM 702 O O . ASP A 1 88 ? -9.118 -4.237 5.931 1.00 96.31 88 ASP A O 1
ATOM 706 N N . LEU A 1 89 ? -8.345 -4.757 7.972 1.00 94.94 89 LEU A N 1
ATOM 707 C CA . LEU A 1 89 ? -7.166 -5.461 7.469 1.00 94.94 89 LEU A CA 1
ATOM 708 C C . LEU A 1 89 ? -7.545 -6.773 6.771 1.00 94.94 89 LEU A C 1
ATOM 710 O O . LEU A 1 89 ? -7.017 -7.068 5.700 1.00 94.94 89 LEU A O 1
ATOM 714 N N . GLU A 1 90 ? -8.460 -7.546 7.354 1.00 95.88 90 GLU A N 1
ATOM 715 C CA . GLU A 1 90 ? -8.990 -8.768 6.745 1.00 95.88 90 GLU A CA 1
ATOM 716 C C . GLU A 1 90 ? -9.715 -8.465 5.425 1.00 95.88 90 GLU A C 1
ATOM 718 O O . GLU A 1 90 ? -9.468 -9.138 4.420 1.00 95.88 90 GLU A O 1
ATOM 723 N N . GLU A 1 9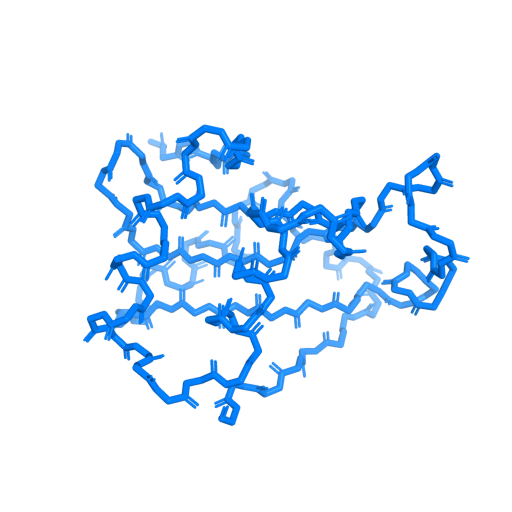1 ? -10.537 -7.410 5.383 1.00 96.19 91 GLU A N 1
ATOM 724 C CA . GLU A 1 91 ? -11.206 -6.961 4.155 1.00 96.19 91 GLU A CA 1
ATOM 725 C C . GLU A 1 91 ? -10.174 -6.593 3.077 1.00 96.19 91 GLU A C 1
ATOM 727 O O . GLU A 1 91 ? -10.291 -7.050 1.939 1.00 96.19 91 GLU A O 1
ATOM 732 N N . LEU A 1 92 ? -9.115 -5.847 3.415 1.00 95.50 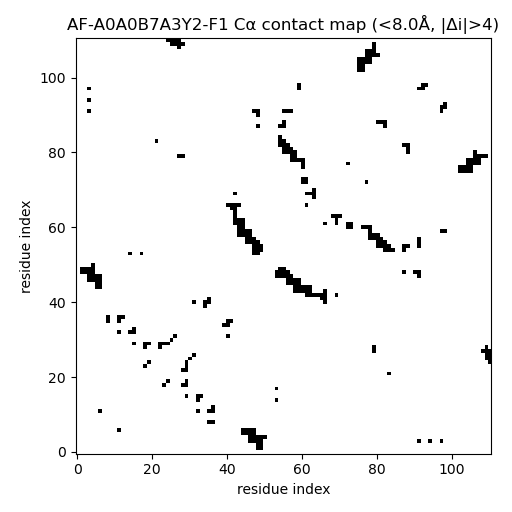92 LEU A N 1
ATOM 733 C CA . LEU A 1 92 ? -8.045 -5.518 2.465 1.00 95.50 92 LEU A CA 1
ATOM 734 C C . LEU A 1 92 ? -7.368 -6.784 1.916 1.00 95.50 92 LEU A C 1
ATOM 736 O O . LEU A 1 92 ? -7.242 -6.939 0.702 1.00 95.50 92 LEU A O 1
ATOM 740 N N . LEU A 1 93 ? -6.958 -7.702 2.796 1.00 94.50 93 LEU A N 1
ATOM 741 C CA . LEU A 1 93 ? -6.242 -8.931 2.430 1.00 94.50 93 LEU A CA 1
ATOM 742 C C . LEU A 1 93 ? -7.075 -9.880 1.556 1.00 94.50 93 LEU A C 1
ATOM 744 O O . LEU A 1 93 ? -6.518 -10.636 0.757 1.00 94.50 93 LEU A O 1
ATOM 748 N N . THR A 1 94 ? -8.398 -9.836 1.696 1.00 94.19 94 THR A N 1
ATOM 749 C CA . THR A 1 94 ? -9.343 -10.661 0.931 1.00 94.19 94 THR A CA 1
ATOM 750 C C . THR A 1 94 ? -9.941 -9.935 -0.277 1.00 94.19 94 THR A C 1
ATOM 752 O O . THR A 1 94 ? -10.659 -10.551 -1.069 1.00 94.19 94 THR A O 1
ATOM 755 N N . THR A 1 95 ? -9.621 -8.651 -0.473 1.00 93.62 95 THR A N 1
ATOM 756 C CA . THR A 1 95 ? -10.128 -7.861 -1.598 1.00 93.62 95 THR A CA 1
ATOM 757 C C . THR A 1 95 ? -9.587 -8.400 -2.930 1.00 93.62 95 THR A C 1
ATOM 759 O O . THR A 1 95 ? -8.365 -8.473 -3.121 1.00 93.62 95 THR A O 1
ATOM 762 N N . PRO A 1 96 ? -10.465 -8.741 -3.897 1.00 89.88 96 PRO A N 1
ATOM 763 C CA . PRO A 1 96 ? -10.035 -9.216 -5.205 1.00 89.88 96 PRO A CA 1
ATOM 764 C C . PRO A 1 96 ? -9.097 -8.225 -5.901 1.00 89.88 96 PRO A C 1
ATOM 766 O O . PRO A 1 96 ? -9.406 -7.042 -6.029 1.00 89.88 96 PRO A O 1
ATOM 769 N N . GLY A 1 97 ? -7.959 -8.726 -6.380 1.00 86.56 97 GLY A N 1
ATOM 770 C CA . GLY A 1 97 ? -6.968 -7.931 -7.106 1.00 86.56 97 GLY A CA 1
ATOM 771 C C . GLY A 1 97 ? -5.898 -7.264 -6.238 1.00 86.56 97 GLY A C 1
ATOM 772 O O . GLY A 1 97 ? -4.966 -6.702 -6.807 1.00 86.56 97 GLY A O 1
ATOM 773 N N . PHE A 1 98 ? -5.977 -7.347 -4.903 1.00 92.00 98 PHE A N 1
ATOM 774 C CA . PHE A 1 98 ? -4.905 -6.847 -4.035 1.00 92.00 98 PHE A CA 1
ATOM 775 C C . PHE A 1 98 ? -3.737 -7.846 -3.917 1.00 92.00 98 PHE A C 1
ATOM 777 O O . PHE A 1 98 ? -2.600 -7.524 -4.271 1.00 92.00 98 PHE A O 1
ATOM 784 N N . LEU A 1 99 ? -4.021 -9.073 -3.469 1.00 91.38 99 LEU A N 1
ATOM 785 C CA . LEU A 1 99 ? -3.040 -10.155 -3.333 1.00 91.38 99 LEU A CA 1
ATOM 786 C C . LEU A 1 99 ? -3.429 -11.367 -4.181 1.00 91.38 99 LEU A C 1
ATOM 788 O O . LEU A 1 99 ? -4.596 -11.757 -4.238 1.00 91.38 99 LEU A O 1
ATOM 792 N N . ASP A 1 100 ? -2.430 -11.994 -4.801 1.00 89.56 100 ASP A N 1
ATOM 793 C CA . ASP A 1 100 ? -2.578 -13.289 -5.464 1.00 89.56 100 ASP A CA 1
ATOM 794 C C . ASP A 1 100 ? -2.144 -14.413 -4.515 1.00 89.56 100 ASP A C 1
ATOM 796 O O . ASP A 1 100 ? -0.987 -14.835 -4.491 1.00 89.56 100 ASP A O 1
ATOM 800 N N . TRP A 1 101 ? -3.103 -14.916 -3.736 1.00 89.94 101 TRP A N 1
ATOM 801 C CA . TRP A 1 101 ? -2.888 -15.992 -2.763 1.00 89.94 101 TRP A CA 1
ATOM 802 C C . TRP A 1 101 ? -2.486 -17.341 -3.381 1.00 89.94 101 TRP A C 1
ATOM 804 O O . TRP A 1 101 ? -2.158 -18.272 -2.647 1.00 89.94 101 TRP A O 1
ATOM 814 N N . THR A 1 102 ? -2.479 -17.479 -4.713 1.00 90.38 102 THR A N 1
ATOM 815 C CA . THR A 1 102 ? -1.964 -18.690 -5.378 1.00 90.38 102 THR A CA 1
ATOM 816 C C . THR A 1 102 ? -0.434 -18.746 -5.409 1.00 90.38 102 THR A C 1
ATOM 818 O O . THR A 1 102 ? 0.141 -19.777 -5.767 1.00 90.38 102 THR A O 1
ATOM 821 N N . LYS A 1 103 ? 0.237 -17.655 -5.019 1.00 88.00 103 LYS A N 1
ATOM 822 C CA . LYS A 1 103 ? 1.696 -17.520 -4.991 1.00 88.00 103 LYS A CA 1
ATOM 823 C C . LYS A 1 103 ? 2.194 -17.236 -3.570 1.00 88.00 103 LYS A C 1
ATOM 825 O O . LYS A 1 103 ? 1.443 -16.725 -2.744 1.00 88.00 103 LYS A O 1
ATOM 830 N N . PRO A 1 104 ? 3.471 -17.528 -3.265 1.00 89.44 104 PRO A N 1
ATOM 831 C CA . PRO A 1 104 ? 4.077 -17.099 -2.011 1.00 89.44 104 PRO A CA 1
ATOM 832 C C . PRO A 1 104 ? 4.103 -15.569 -1.891 1.00 89.44 104 PRO A C 1
ATOM 834 O O . PRO A 1 104 ? 4.502 -14.876 -2.831 1.00 89.44 104 PRO A O 1
ATOM 837 N N . ILE A 1 105 ? 3.735 -15.068 -0.711 1.00 91.00 105 ILE A N 1
ATOM 838 C CA . ILE A 1 105 ? 3.721 -13.643 -0.364 1.00 91.00 105 ILE A CA 1
ATOM 839 C C . ILE A 1 105 ? 4.649 -13.426 0.831 1.00 91.00 105 ILE A C 1
ATOM 841 O O . ILE A 1 105 ? 4.633 -14.204 1.787 1.00 91.00 105 ILE A O 1
ATOM 845 N N . ILE A 1 106 ? 5.459 -12.371 0.778 1.00 90.81 106 ILE A N 1
ATOM 846 C CA . ILE A 1 106 ? 6.333 -11.951 1.874 1.00 90.81 106 ILE A CA 1
ATOM 847 C C . ILE A 1 106 ? 5.745 -10.685 2.492 1.00 90.81 106 ILE A C 1
ATOM 849 O O . ILE A 1 106 ? 5.615 -9.667 1.818 1.00 90.81 106 ILE A O 1
A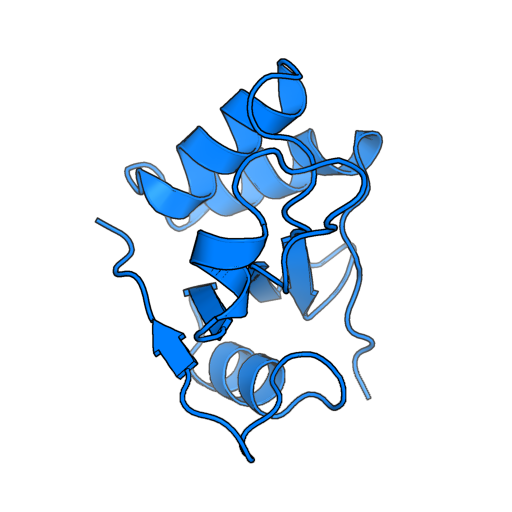TOM 853 N N . PHE A 1 107 ? 5.426 -10.736 3.784 1.00 89.88 107 PHE A N 1
ATOM 854 C CA . PHE A 1 107 ? 4.993 -9.564 4.541 1.00 89.88 107 PHE A CA 1
ATOM 855 C C . PHE A 1 107 ? 6.189 -8.918 5.240 1.00 89.88 107 PHE A C 1
ATOM 857 O O . PHE A 1 107 ? 6.861 -9.556 6.053 1.00 89.88 107 PHE A O 1
ATOM 864 N N . TYR A 1 108 ? 6.451 -7.650 4.935 1.00 83.75 108 TYR A N 1
ATOM 865 C CA . TYR A 1 108 ? 7.402 -6.839 5.684 1.00 83.75 108 TYR A CA 1
ATOM 866 C C . TYR A 1 108 ? 6.759 -6.318 6.970 1.00 83.75 108 TYR A C 1
ATOM 868 O O . TYR A 1 108 ? 5.601 -5.906 6.979 1.00 83.75 108 TYR A O 1
ATOM 876 N N . GLY A 1 109 ? 7.525 -6.330 8.061 1.00 73.81 109 GLY A N 1
ATOM 877 C CA . GLY A 1 109 ? 7.111 -5.707 9.312 1.00 73.81 109 GLY A CA 1
ATOM 878 C C . GLY A 1 109 ? 7.116 -4.181 9.210 1.00 73.81 109 GLY A C 1
ATOM 879 O O . GLY A 1 109 ? 7.999 -3.591 8.584 1.00 73.81 109 GLY A O 1
ATOM 880 N N . ASN A 1 110 ? 6.147 -3.554 9.870 1.00 61.94 110 ASN A N 1
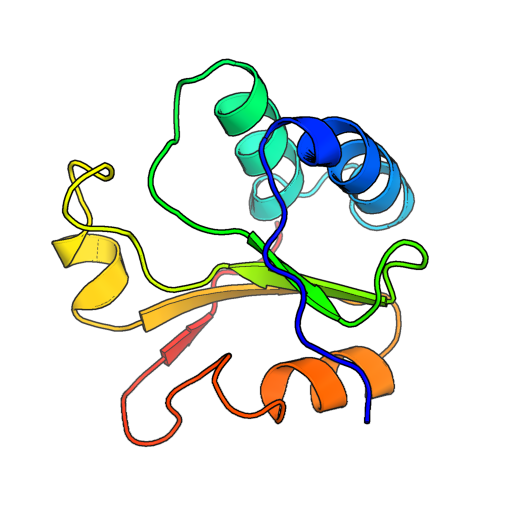ATOM 881 C CA . ASN A 1 110 ? 6.117 -2.115 10.108 1.00 61.94 110 ASN A CA 1
ATOM 882 C C . ASN A 1 110 ? 6.870 -1.848 11.415 1.00 61.94 110 ASN A C 1
ATOM 884 O O . ASN A 1 110 ? 6.265 -1.874 12.483 1.00 61.94 110 ASN A O 1
ATOM 888 N N . TYR A 1 111 ? 8.194 -1.705 11.333 1.00 56.25 111 TYR A N 1
ATOM 889 C CA . TYR A 1 111 ? 9.018 -1.253 12.460 1.00 56.25 111 TYR A CA 1
ATOM 890 C C . TYR A 1 111 ? 8.920 0.256 12.612 1.00 56.25 111 TYR A C 1
ATOM 892 O O . TYR A 1 111 ? 8.911 0.921 11.547 1.00 56.25 111 TYR A O 1
#

Mean predicted aligned error: 4.11 Å

Solvent-accessible surface area (backbone atoms only — not comparable to full-atom values): 6361 Å² total; per-residue (Å²): 134,82,60,77,39,75,62,48,80,90,47,42,65,62,53,41,56,54,35,46,74,79,39,70,73,22,53,54,63,43,48,49,44,52,35,36,76,72,64,71,56,52,34,56,46,43,33,24,34,39,77,92,67,68,48,20,41,33,46,37,68,39,37,69,94,60,19,97,57,18,65,73,34,50,78,42,44,46,30,42,72,50,43,97,41,72,67,45,36,50,50,46,67,68,35,90,87,65,61,69,84,93,50,71,71,44,78,55,76,77,79

Nearest PDB structures (foldseek):
  7pk1-assembly2_B  TM=7.961E-01  e=1.096E-05  B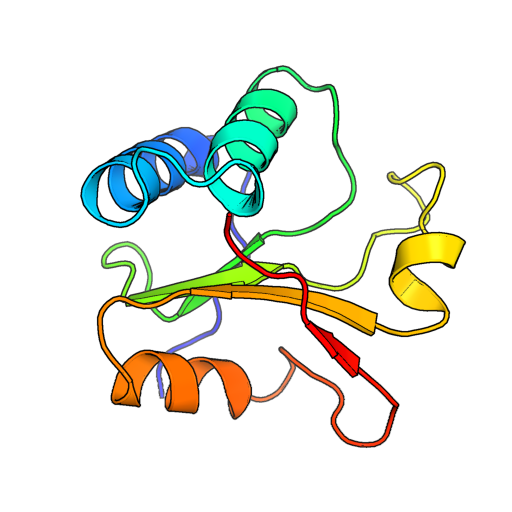os taurus
  7pk1-assembly1_A  TM=7.908E-01  e=1.250E-05  Bos taurus
  7pk2-assembly2_B  TM=7.895E-01  e=5.331E-05  Bos taurus
  3d3s-assembly2_D  TM=5.054E-01  e=2.029E+00  Bordetella parapertussis 12822
  4rs2-assembly1_A  TM=4.466E-01  e=3.013E+00  Escherichia coli str. K-12 substr. MG1655

Organism: NCBI:txid1028688

Foldseek 3Di:
DFDKDWQDLVRLVLVLVVCCVVQVPFCPNNVLSVCVNVVRAPQWIKIARDPPPGFKIKIAQGDPVIGPVSCVCVVAPEMEMDGPDPVRRVCQVPPPPRDDPVTHYHYDDRD

Radius of gyration: 13.08 Å; Cα contacts (8 Å, |Δi|>4): 178; chains: 1; bounding box: 33×33×30 Å

Sequence (111 aa):
MTSLHKVTRDELPILLEWTAKYLPLSYKHYETIQAKIQGIWQGTPLYTLGWPDIRAVGEGPADSSECQCADYFNKFQATSVFSPNSEDLEELLTTPGFLDWTKPIIFYGNY

pLDDT: mean 88.69, std 8.25, range [49.88, 96.88]